Protein AF-A0AAJ2LRD1-F1 (afdb_monomer_lite)

Foldseek 3Di:
DDPDCVVVVVVVVVVLVVCLVPQQVVLVVQLVQLVVQLVVDPALLSNLVSVVSNLVSVLSNLVSVVDPVSPVVSVVSVVVSVVVSVVSVVVSVVVVVVVVVVVPPDD

Organism: NCBI:txid1538159

Structure (mmCIF, N/CA/C/O backbone):
data_AF-A0AAJ2LRD1-F1
#
_entry.id   AF-A0AAJ2LRD1-F1
#
loop_
_atom_site.group_PDB
_atom_site.id
_atom_site.type_symbol
_atom_site.label_atom_id
_atom_site.label_alt_id
_atom_site.label_comp_id
_atom_site.label_asym_id
_atom_site.label_entity_id
_atom_site.label_seq_id
_atom_site.pdbx_PDB_ins_code
_atom_site.Cartn_x
_atom_site.Cartn_y
_atom_site.Cartn_z
_atom_site.occupancy
_atom_site.B_iso_or_equiv
_atom_site.auth_seq_id
_atom_site.auth_comp_id
_atom_site.auth_asym_id
_atom_site.auth_atom_id
_atom_site.pdbx_PDB_model_num
ATOM 1 N N . LEU A 1 1 ? -3.526 7.903 -41.995 1.00 47.06 1 LEU A N 1
ATOM 2 C CA . LEU A 1 1 ? -2.710 8.314 -40.829 1.00 47.06 1 LEU A CA 1
ATOM 3 C C . LEU A 1 1 ? -2.070 7.069 -40.216 1.00 47.06 1 LEU A C 1
ATOM 5 O O . LEU A 1 1 ? -2.785 6.276 -39.623 1.00 47.06 1 LEU A O 1
ATOM 9 N N . ARG A 1 2 ? -0.765 6.837 -40.419 1.00 63.47 2 ARG A N 1
ATOM 10 C CA . ARG A 1 2 ? -0.013 5.799 -39.692 1.00 63.47 2 ARG A CA 1
ATOM 11 C C . ARG A 1 2 ? 0.669 6.492 -38.518 1.00 63.47 2 ARG A C 1
ATOM 13 O O . ARG A 1 2 ? 1.585 7.281 -38.725 1.00 63.47 2 ARG A O 1
ATOM 20 N N . VAL A 1 3 ? 0.153 6.276 -37.312 1.00 62.16 3 VAL A N 1
ATOM 21 C CA . VAL A 1 3 ? 0.765 6.790 -36.083 1.00 62.16 3 VAL A CA 1
ATOM 22 C C . VAL A 1 3 ? 2.048 5.989 -35.857 1.00 62.16 3 VAL A C 1
ATOM 24 O O . VAL A 1 3 ? 1.996 4.797 -35.567 1.00 62.16 3 VAL A O 1
ATOM 27 N N . ASN A 1 4 ? 3.203 6.618 -36.069 1.00 56.06 4 ASN A N 1
ATOM 28 C CA . ASN A 1 4 ? 4.505 5.994 -35.854 1.00 56.06 4 ASN A CA 1
ATOM 29 C C . ASN A 1 4 ? 4.856 6.054 -34.358 1.00 56.06 4 ASN A C 1
ATOM 31 O O . ASN A 1 4 ? 5.196 7.113 -33.838 1.00 56.06 4 ASN A O 1
ATOM 35 N N . GLY A 1 5 ? 4.790 4.911 -33.668 1.00 62.56 5 GLY A N 1
ATOM 36 C CA . GLY A 1 5 ? 5.139 4.766 -32.244 1.00 62.56 5 GLY A CA 1
ATOM 37 C C . GLY A 1 5 ? 6.641 4.839 -31.930 1.00 62.56 5 GLY A C 1
ATOM 38 O O . GLY A 1 5 ? 7.042 4.649 -30.786 1.00 62.56 5 GLY A O 1
ATOM 39 N N . THR A 1 6 ? 7.490 5.125 -32.919 1.00 63.59 6 THR A N 1
ATOM 40 C CA . THR A 1 6 ? 8.954 5.163 -32.774 1.00 63.59 6 THR A CA 1
ATOM 41 C C . THR A 1 6 ? 9.442 6.318 -31.898 1.00 63.59 6 THR A C 1
ATOM 43 O O . THR A 1 6 ? 10.455 6.172 -31.215 1.00 63.59 6 THR A O 1
ATOM 46 N N . ILE A 1 7 ? 8.693 7.426 -31.837 1.00 62.47 7 ILE A N 1
ATOM 47 C CA . ILE A 1 7 ? 8.984 8.538 -30.918 1.00 62.47 7 ILE A CA 1
ATOM 48 C C . ILE A 1 7 ? 8.788 8.134 -29.451 1.00 62.47 7 ILE A C 1
ATOM 50 O O . ILE A 1 7 ? 9.568 8.540 -28.592 1.00 62.47 7 ILE A O 1
ATOM 54 N N . PHE A 1 8 ? 7.807 7.269 -29.173 1.00 63.53 8 PHE A N 1
ATOM 55 C CA . PHE A 1 8 ? 7.608 6.704 -27.845 1.00 63.53 8 PHE A CA 1
ATOM 56 C C . PHE A 1 8 ? 8.592 5.582 -27.575 1.00 63.53 8 PHE A C 1
ATOM 58 O O . PHE A 1 8 ? 8.973 5.445 -26.434 1.00 63.53 8 PHE A O 1
ATOM 65 N N . ALA A 1 9 ? 9.059 4.834 -28.578 1.00 60.59 9 ALA A N 1
ATOM 66 C CA . ALA A 1 9 ? 10.032 3.760 -28.374 1.00 60.59 9 ALA A CA 1
ATOM 67 C C . ALA A 1 9 ? 11.407 4.281 -27.901 1.00 60.59 9 ALA A C 1
ATOM 69 O O . ALA A 1 9 ? 11.966 3.769 -26.929 1.00 60.59 9 ALA A O 1
ATOM 70 N N . ALA A 1 10 ? 11.936 5.335 -28.537 1.00 61.00 10 ALA A N 1
ATOM 71 C CA . ALA A 1 10 ? 13.222 5.931 -28.156 1.00 61.00 10 ALA A CA 1
ATOM 72 C C . ALA A 1 10 ? 13.147 6.668 -26.803 1.00 61.00 10 ALA A C 1
ATOM 74 O O . ALA A 1 10 ? 14.040 6.531 -25.961 1.00 61.00 10 ALA A O 1
ATOM 75 N N . ALA A 1 11 ? 12.046 7.390 -26.565 1.00 61.62 11 ALA A N 1
ATOM 76 C CA . ALA A 1 11 ? 11.777 8.033 -25.281 1.00 61.62 11 ALA A CA 1
ATOM 77 C C . ALA A 1 11 ? 11.444 7.009 -24.178 1.00 61.62 11 ALA A C 1
ATOM 79 O O . ALA A 1 11 ? 11.842 7.186 -23.031 1.00 61.62 11 ALA A O 1
ATOM 80 N N . SER A 1 12 ? 10.771 5.900 -24.507 1.00 61.25 12 SER A N 1
ATOM 81 C CA . SER A 1 12 ? 10.422 4.850 -23.545 1.00 61.25 12 SER A CA 1
ATOM 82 C C . SER A 1 12 ? 11.640 4.074 -23.101 1.00 61.25 12 SER A C 1
ATOM 84 O O . SER A 1 12 ? 11.678 3.670 -21.948 1.00 61.25 12 SER A O 1
ATOM 86 N N . LEU A 1 13 ? 12.634 3.865 -23.972 1.00 62.38 13 LEU A N 1
ATOM 87 C CA . LEU A 1 13 ? 13.838 3.112 -23.623 1.00 62.38 13 LEU A CA 1
ATOM 88 C C . LEU A 1 13 ? 14.715 3.885 -22.628 1.00 62.38 13 LEU A C 1
ATOM 90 O O . LEU A 1 13 ? 15.187 3.324 -21.643 1.00 62.38 13 LEU A O 1
ATOM 94 N N . SER A 1 14 ? 14.871 5.193 -22.843 1.00 64.25 14 SER A N 1
ATOM 95 C CA . SER A 1 14 ? 15.581 6.073 -21.909 1.00 64.25 14 SER A CA 1
ATOM 96 C C . SER A 1 14 ? 14.795 6.271 -20.604 1.00 64.25 14 SER A C 1
ATOM 98 O O . SER A 1 14 ? 15.370 6.153 -19.524 1.00 64.25 14 SER A O 1
ATOM 100 N N . ALA A 1 15 ? 13.471 6.451 -20.676 1.00 67.06 15 ALA A N 1
ATOM 101 C CA . ALA A 1 15 ? 12.619 6.562 -19.490 1.00 67.06 15 ALA A CA 1
ATOM 102 C C . ALA A 1 15 ? 12.565 5.272 -18.653 1.00 67.06 15 ALA A C 1
ATOM 104 O O . ALA A 1 15 ? 12.618 5.343 -17.428 1.00 67.06 15 ALA A O 1
ATOM 105 N N . SER A 1 16 ? 12.484 4.095 -19.280 1.00 66.94 16 SER A N 1
ATOM 106 C CA . SER A 1 16 ? 12.430 2.808 -18.568 1.00 66.94 16 SER A CA 1
ATOM 107 C C . SER A 1 16 ? 13.756 2.458 -17.894 1.00 66.94 16 SER A C 1
ATOM 109 O O . SER A 1 16 ? 13.734 1.946 -16.777 1.00 66.94 16 SER A O 1
ATOM 111 N N . ALA A 1 17 ? 14.899 2.814 -18.490 1.00 70.31 17 ALA A N 1
ATOM 112 C CA . ALA A 1 17 ? 16.207 2.656 -17.853 1.00 70.31 17 ALA A CA 1
ATOM 113 C C . ALA A 1 17 ? 16.345 3.516 -16.581 1.00 70.31 17 ALA A C 1
ATOM 115 O O . ALA A 1 17 ? 16.776 3.018 -15.540 1.00 70.31 17 ALA A O 1
ATOM 116 N N . THR A 1 18 ? 15.935 4.789 -16.634 1.00 75.94 18 THR A N 1
ATOM 117 C CA . THR A 1 18 ? 15.966 5.678 -15.462 1.00 75.94 18 THR A CA 1
ATOM 118 C C . THR A 1 18 ? 14.937 5.269 -14.410 1.00 75.94 18 THR A C 1
ATOM 120 O O . THR A 1 18 ? 15.266 5.216 -13.225 1.00 75.94 18 THR A O 1
ATOM 123 N N . LEU A 1 19 ? 13.711 4.929 -14.824 1.00 75.31 19 LEU A N 1
ATOM 124 C CA . LEU A 1 19 ? 12.669 4.452 -13.915 1.00 75.31 19 LEU A CA 1
ATOM 125 C C . LEU A 1 19 ? 13.104 3.177 -13.203 1.00 75.31 19 LEU A C 1
ATOM 127 O O . LEU A 1 19 ? 12.990 3.127 -11.991 1.00 75.31 19 LEU A O 1
ATOM 131 N N . ASN A 1 20 ? 13.662 2.186 -13.897 1.00 75.56 20 ASN A N 1
ATOM 132 C CA . ASN A 1 20 ? 14.089 0.938 -13.264 1.00 75.56 20 ASN A CA 1
ATOM 133 C C . ASN A 1 20 ? 15.099 1.164 -12.122 1.00 75.56 20 ASN A C 1
ATOM 135 O O . ASN A 1 20 ? 15.006 0.532 -11.072 1.00 75.56 20 ASN A O 1
ATOM 139 N N . HIS A 1 21 ? 16.026 2.112 -12.294 1.00 82.88 21 HIS A N 1
ATOM 140 C CA . HIS A 1 21 ? 17.032 2.418 -11.277 1.00 82.88 21 HIS A CA 1
ATOM 141 C C . HIS A 1 21 ? 16.442 3.077 -10.020 1.00 82.88 21 HIS A C 1
ATOM 143 O O . HIS A 1 21 ? 16.873 2.777 -8.909 1.00 82.88 21 HIS A O 1
ATOM 149 N N . TRP A 1 22 ? 15.440 3.948 -10.179 1.00 85.31 22 TRP A N 1
ATOM 150 C CA . TRP A 1 22 ? 14.840 4.698 -9.068 1.00 85.31 22 TRP A CA 1
ATOM 151 C C . TRP A 1 22 ? 13.581 4.046 -8.482 1.00 85.31 22 TRP A C 1
ATOM 153 O O . TRP A 1 22 ? 13.269 4.249 -7.311 1.00 85.31 22 TRP A O 1
ATOM 163 N N . LEU A 1 23 ? 12.863 3.234 -9.255 1.00 87.50 23 LEU A N 1
ATOM 164 C CA . LEU A 1 23 ? 11.573 2.669 -8.864 1.00 87.50 23 LEU A CA 1
ATOM 165 C C . LEU A 1 23 ? 11.722 1.623 -7.753 1.00 87.50 23 LEU A C 1
ATOM 167 O O . LEU A 1 23 ? 10.975 1.674 -6.781 1.00 87.50 23 LEU A O 1
ATOM 171 N N . LEU A 1 24 ? 12.716 0.731 -7.847 1.00 88.12 24 LEU A N 1
ATOM 172 C CA . LEU A 1 24 ? 13.017 -0.257 -6.801 1.00 88.12 24 LEU A CA 1
ATOM 173 C C . LEU A 1 24 ? 13.340 0.379 -5.436 1.00 88.12 24 LEU A C 1
ATOM 175 O O . LEU A 1 24 ? 12.682 0.018 -4.457 1.00 88.12 24 LEU A O 1
ATOM 179 N N . PRO A 1 25 ? 14.303 1.318 -5.319 1.00 91.06 25 PRO A N 1
ATOM 180 C CA . PRO A 1 25 ? 14.613 1.924 -4.028 1.00 91.06 25 PRO A CA 1
ATOM 181 C C . PRO A 1 25 ? 13.435 2.730 -3.470 1.00 91.06 25 PRO A C 1
ATOM 183 O O . PRO A 1 25 ? 13.168 2.643 -2.275 1.00 91.06 25 PRO A O 1
ATOM 186 N N . ILE A 1 26 ? 12.675 3.445 -4.308 1.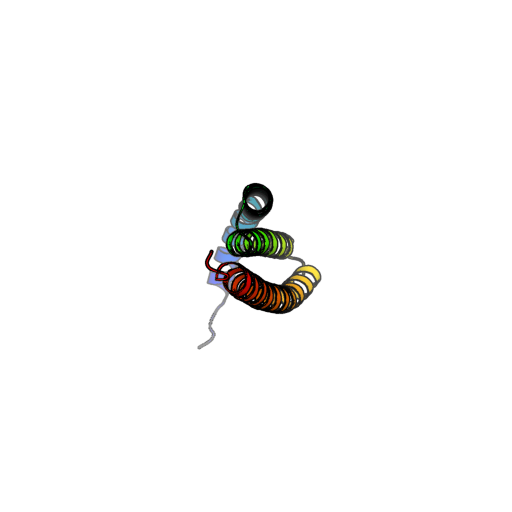00 92.00 26 ILE A N 1
ATOM 187 C CA . ILE A 1 26 ? 11.477 4.172 -3.857 1.00 92.00 26 ILE A CA 1
ATOM 188 C C . ILE A 1 26 ? 10.414 3.202 -3.324 1.00 92.00 26 ILE A C 1
ATOM 190 O O . ILE A 1 26 ? 9.839 3.454 -2.266 1.00 92.00 26 ILE A O 1
ATOM 194 N N . ALA A 1 27 ? 10.184 2.077 -4.006 1.00 91.12 27 ALA A N 1
ATOM 195 C CA . ALA A 1 27 ? 9.209 1.071 -3.593 1.00 91.12 27 ALA A CA 1
ATOM 196 C C . ALA A 1 27 ? 9.598 0.379 -2.271 1.00 91.12 27 ALA A C 1
ATOM 198 O O . ALA A 1 27 ? 8.749 0.123 -1.408 1.00 91.12 27 ALA A O 1
ATOM 199 N N . LEU A 1 28 ? 10.894 0.124 -2.070 1.00 92.06 28 LEU A N 1
ATOM 200 C CA . LEU A 1 28 ? 11.424 -0.383 -0.804 1.00 92.06 28 LEU A CA 1
ATOM 201 C C . LEU A 1 28 ? 11.242 0.636 0.324 1.00 92.06 28 LEU A C 1
ATOM 203 O O . LEU A 1 28 ? 10.723 0.282 1.382 1.00 92.06 28 LEU A O 1
ATOM 207 N N . ILE A 1 29 ? 11.594 1.904 0.086 1.00 94.00 29 ILE A N 1
ATOM 208 C CA . ILE A 1 29 ? 11.424 2.985 1.064 1.00 94.00 29 ILE A CA 1
ATOM 209 C C . ILE A 1 29 ? 9.946 3.136 1.440 1.00 94.00 29 ILE A C 1
ATOM 211 O O . ILE A 1 29 ? 9.629 3.177 2.627 1.00 94.00 29 ILE A O 1
ATOM 215 N N . SER A 1 30 ? 9.024 3.153 0.470 1.00 92.38 30 SER A N 1
ATOM 216 C CA . SER A 1 30 ? 7.589 3.273 0.760 1.00 92.38 30 SER A CA 1
ATOM 217 C C . SER A 1 30 ? 7.060 2.100 1.586 1.00 92.38 30 SER A C 1
ATOM 219 O O . SER A 1 30 ? 6.274 2.306 2.511 1.00 92.38 30 SER A O 1
ATOM 221 N N . THR A 1 31 ? 7.527 0.880 1.297 1.00 93.19 31 THR A N 1
ATOM 222 C CA . THR A 1 31 ? 7.152 -0.322 2.058 1.00 93.19 31 THR A CA 1
ATOM 223 C C . THR A 1 31 ? 7.647 -0.227 3.500 1.00 93.19 31 THR A C 1
ATOM 225 O O . THR A 1 31 ? 6.886 -0.471 4.438 1.00 93.19 31 THR A O 1
ATOM 228 N N . LEU A 1 32 ? 8.897 0.206 3.692 1.00 94.06 32 LEU A N 1
ATOM 229 C CA . LEU A 1 32 ? 9.498 0.386 5.013 1.00 94.06 32 LEU A CA 1
ATOM 230 C C . LEU A 1 32 ? 8.766 1.457 5.830 1.00 94.06 32 LEU A C 1
ATOM 232 O O . LEU A 1 32 ? 8.439 1.231 6.992 1.00 94.06 32 LEU A O 1
ATOM 236 N N . PHE A 1 33 ? 8.454 2.599 5.213 1.00 92.50 33 PHE A N 1
ATOM 237 C CA . PHE A 1 33 ? 7.678 3.664 5.848 1.00 92.50 33 PHE A CA 1
ATOM 238 C C . PHE A 1 33 ? 6.270 3.199 6.231 1.00 92.50 33 PHE A C 1
ATOM 240 O O . PHE A 1 33 ? 5.800 3.520 7.323 1.00 92.50 33 PHE A O 1
ATOM 247 N N . GLY A 1 34 ? 5.612 2.409 5.377 1.00 89.88 34 GLY A N 1
ATOM 248 C CA . GLY A 1 34 ? 4.336 1.774 5.698 1.00 89.88 34 GLY A CA 1
ATOM 249 C C . GLY A 1 34 ? 4.443 0.833 6.901 1.00 89.88 34 GLY A C 1
ATOM 250 O O . GLY A 1 34 ? 3.634 0.916 7.821 1.00 89.88 34 GLY A O 1
ATOM 251 N N . ALA A 1 35 ? 5.473 -0.013 6.955 1.00 90.06 35 ALA A N 1
ATOM 252 C CA . ALA A 1 35 ? 5.687 -0.934 8.071 1.00 90.06 35 ALA A CA 1
ATOM 253 C C . ALA A 1 35 ? 5.989 -0.205 9.395 1.00 90.06 35 ALA A C 1
ATOM 255 O O . ALA A 1 35 ? 5.369 -0.492 10.418 1.00 90.06 35 ALA A O 1
ATOM 256 N N . ILE A 1 36 ? 6.892 0.780 9.378 1.00 92.00 36 ILE A N 1
ATOM 257 C CA . ILE A 1 36 ? 7.248 1.571 10.566 1.00 92.00 36 ILE A CA 1
ATOM 258 C C . ILE A 1 36 ? 6.044 2.391 11.045 1.00 92.00 36 ILE A C 1
ATOM 260 O O . ILE A 1 36 ? 5.749 2.425 12.239 1.00 92.00 36 ILE A O 1
ATOM 264 N N . GLY A 1 37 ? 5.307 3.014 10.121 1.00 86.50 37 GLY A N 1
ATOM 265 C CA . GLY A 1 37 ? 4.096 3.765 10.445 1.00 86.50 37 GLY A CA 1
ATOM 266 C C . GLY A 1 37 ? 3.009 2.888 11.068 1.00 86.50 37 GLY A C 1
ATOM 267 O O . GLY A 1 37 ? 2.332 3.319 12.002 1.00 86.50 37 GLY A O 1
ATOM 268 N N . ALA A 1 38 ? 2.883 1.637 10.615 1.00 86.31 38 ALA A N 1
ATOM 269 C CA . ALA A 1 38 ? 1.959 0.675 11.203 1.00 86.31 38 ALA A CA 1
ATOM 270 C C . ALA A 1 38 ? 2.339 0.356 12.658 1.00 86.31 38 ALA A C 1
ATOM 272 O O . ALA A 1 38 ? 1.478 0.414 13.533 1.00 86.31 38 ALA A O 1
ATOM 273 N N . LEU A 1 39 ? 3.625 0.115 12.935 1.00 84.44 39 LEU A N 1
ATOM 274 C CA . LEU A 1 39 ? 4.127 -0.155 14.290 1.00 84.44 39 LEU A CA 1
ATOM 275 C C . LEU A 1 39 ? 3.961 1.041 15.241 1.00 84.44 39 LEU A C 1
ATOM 277 O O . LEU A 1 39 ? 3.700 0.854 16.425 1.00 84.44 39 LEU A O 1
ATOM 281 N N . ALA A 1 40 ? 4.080 2.268 14.732 1.00 87.88 40 ALA A N 1
ATOM 282 C CA . ALA A 1 40 ? 3.911 3.490 15.519 1.00 87.88 40 ALA A CA 1
ATOM 283 C C . ALA A 1 40 ? 2.436 3.883 15.755 1.00 87.88 40 ALA A C 1
ATOM 285 O O . ALA A 1 40 ? 2.149 4.828 16.495 1.00 87.88 40 ALA A O 1
ATOM 286 N N . SER A 1 41 ? 1.481 3.210 15.108 1.00 83.12 41 SER A N 1
ATOM 287 C CA . SER A 1 41 ? 0.073 3.601 15.149 1.00 83.12 41 SER A CA 1
ATOM 288 C C . SER A 1 41 ? -0.652 3.078 16.390 1.00 83.12 41 SER A C 1
ATOM 290 O O . SER A 1 41 ? -0.785 1.879 16.600 1.00 83.12 41 SER A O 1
ATOM 292 N N . THR A 1 42 ? -1.259 3.989 17.151 1.00 78.75 42 THR A N 1
ATOM 293 C CA . THR A 1 42 ? -2.118 3.676 18.310 1.00 78.75 42 THR A CA 1
ATOM 294 C C . THR A 1 42 ? -3.601 3.529 17.961 1.00 78.75 42 THR A C 1
ATOM 296 O O . THR A 1 42 ? -4.390 3.045 18.767 1.00 78.75 42 THR A O 1
ATOM 299 N N . ASN A 1 43 ? -4.002 3.950 16.757 1.00 81.75 43 ASN A N 1
ATOM 300 C CA . ASN A 1 43 ? -5.392 3.941 16.306 1.00 81.75 43 ASN A CA 1
ATOM 301 C C . ASN A 1 43 ? -5.591 2.922 15.184 1.00 81.75 43 ASN A C 1
ATOM 303 O O . ASN A 1 43 ? -4.854 2.925 14.199 1.00 81.75 43 ASN A O 1
ATOM 307 N N . LEU A 1 44 ? -6.650 2.115 15.280 1.00 79.38 44 LEU A N 1
ATOM 308 C CA . LEU A 1 44 ? -6.933 1.046 14.316 1.00 79.38 44 LEU A CA 1
ATOM 309 C C . LEU A 1 44 ? -7.096 1.574 12.878 1.00 79.38 44 LEU A C 1
ATOM 311 O O . LEU A 1 44 ? -6.576 0.985 11.938 1.00 79.38 44 LEU A O 1
ATOM 315 N N . ARG A 1 45 ? -7.725 2.744 12.697 1.00 81.31 45 ARG A N 1
ATOM 316 C CA . ARG A 1 45 ? -7.876 3.370 11.369 1.00 81.31 45 ARG A CA 1
ATOM 317 C C . ARG A 1 45 ? -6.539 3.803 10.758 1.00 81.31 45 ARG A C 1
ATOM 319 O O . ARG A 1 45 ? -6.327 3.628 9.563 1.00 81.31 45 ARG A O 1
ATOM 326 N N . ARG A 1 46 ? -5.630 4.353 11.573 1.00 84.56 46 ARG A N 1
ATOM 327 C CA . ARG A 1 46 ? -4.281 4.735 11.121 1.00 84.56 46 ARG A CA 1
ATOM 328 C C . ARG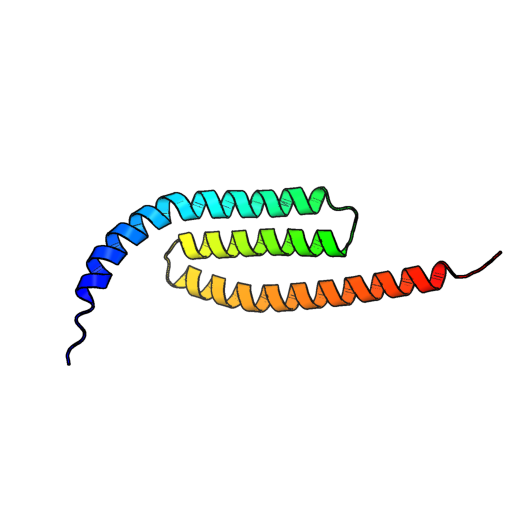 A 1 46 ? -3.441 3.501 10.797 1.00 84.56 46 ARG A C 1
ATOM 330 O O . ARG A 1 46 ? -2.744 3.513 9.791 1.00 84.56 46 ARG A O 1
ATOM 337 N N . LEU A 1 47 ? -3.571 2.432 11.586 1.00 87.31 47 LEU A N 1
ATOM 338 C CA . LEU A 1 47 ? -2.880 1.162 11.354 1.00 87.31 47 LEU A CA 1
ATOM 339 C C . LEU A 1 47 ? -3.206 0.606 9.961 1.00 87.31 47 LEU A C 1
ATOM 341 O O . LEU A 1 47 ? -2.295 0.310 9.194 1.00 87.31 47 LEU A O 1
ATOM 345 N N . VAL A 1 48 ? -4.496 0.548 9.608 1.00 86.31 48 VAL A N 1
ATOM 346 C CA . VAL A 1 48 ? -4.949 0.074 8.288 1.00 86.31 48 VAL A CA 1
ATOM 347 C C . VAL A 1 48 ? -4.409 0.960 7.160 1.00 86.31 48 VAL A C 1
ATOM 349 O O . VAL A 1 48 ? -3.952 0.439 6.146 1.00 86.31 48 VAL A O 1
ATOM 352 N N . GLY A 1 49 ? -4.378 2.285 7.351 1.00 86.94 49 GLY A N 1
ATOM 353 C CA . GLY A 1 49 ? -3.784 3.231 6.397 1.00 86.94 49 GLY A CA 1
ATOM 354 C C . GLY A 1 49 ? -2.285 3.009 6.144 1.00 86.94 49 GLY A C 1
ATOM 355 O O . GLY A 1 49 ? -1.821 3.114 5.010 1.00 86.94 49 GLY A O 1
ATOM 356 N N . TYR A 1 50 ? -1.522 2.647 7.174 1.00 90.44 50 TYR A N 1
ATOM 357 C CA . TYR A 1 50 ? -0.103 2.320 7.019 1.00 90.44 50 TYR A CA 1
ATOM 358 C C . TYR A 1 50 ? 0.129 0.930 6.401 1.00 90.44 50 TYR A C 1
ATOM 360 O O . TYR A 1 50 ? 1.046 0.751 5.598 1.00 90.44 50 TYR A O 1
ATOM 368 N N . MET A 1 51 ? -0.743 -0.038 6.693 1.00 88.81 51 MET A N 1
ATOM 369 C CA . MET A 1 51 ? -0.737 -1.363 6.055 1.00 88.81 51 MET A CA 1
ATOM 370 C C . MET A 1 51 ? -1.033 -1.278 4.548 1.00 88.81 51 MET A C 1
ATOM 372 O O . MET A 1 51 ? -0.385 -1.942 3.737 1.00 88.81 51 MET A O 1
ATOM 376 N N . LEU A 1 52 ? -1.967 -0.401 4.178 1.00 90.44 52 LEU A N 1
ATOM 377 C CA . LEU A 1 52 ? -2.255 0.012 2.804 1.00 90.44 52 LEU A CA 1
ATOM 378 C C . LEU A 1 52 ? -1.006 0.544 2.096 1.00 90.44 52 LEU A C 1
ATOM 380 O O . LEU A 1 52 ? -0.660 0.071 1.015 1.00 90.44 52 LEU A O 1
ATOM 384 N N . LEU A 1 53 ? -0.310 1.498 2.724 1.00 91.88 53 LEU A N 1
ATOM 385 C CA . LEU A 1 53 ? 0.910 2.091 2.174 1.00 91.88 53 LEU A CA 1
ATOM 386 C C . LEU A 1 53 ? 1.998 1.033 1.928 1.00 91.88 53 LEU A C 1
ATOM 388 O O . LEU A 1 53 ? 2.636 1.036 0.875 1.00 91.88 53 LEU A O 1
ATOM 392 N N . SER A 1 54 ? 2.156 0.087 2.857 1.00 92.81 54 SER A N 1
ATOM 393 C CA . SER A 1 54 ? 3.082 -1.043 2.710 1.00 92.81 54 SER A CA 1
ATOM 394 C C . SER A 1 54 ? 2.711 -1.968 1.536 1.00 92.81 54 SER A C 1
ATOM 396 O O . SER A 1 54 ? 3.571 -2.379 0.752 1.00 92.81 54 SER A O 1
ATOM 398 N N . SER A 1 55 ? 1.415 -2.232 1.330 1.00 91.94 55 SER A N 1
ATOM 399 C CA . SER A 1 55 ? 0.937 -3.016 0.180 1.00 91.94 55 SER A CA 1
ATOM 400 C C . SER A 1 55 ? 1.191 -2.326 -1.159 1.00 91.94 55 SER A C 1
ATOM 4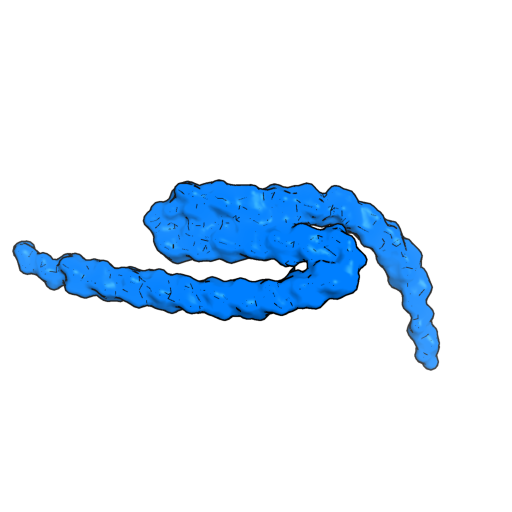02 O O . SER 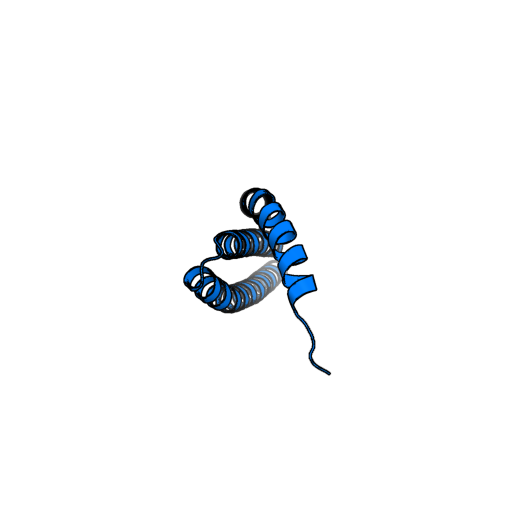A 1 55 ? 1.606 -2.986 -2.109 1.00 91.94 55 SER A O 1
ATOM 404 N N . ILE A 1 56 ? 0.992 -1.007 -1.244 1.00 92.75 56 ILE A N 1
ATOM 405 C CA . ILE A 1 56 ? 1.278 -0.240 -2.467 1.00 92.75 56 ILE A CA 1
ATOM 406 C C . ILE A 1 56 ? 2.770 -0.327 -2.810 1.00 92.75 56 ILE A C 1
ATOM 408 O O . ILE A 1 56 ? 3.122 -0.533 -3.971 1.00 92.75 56 ILE A O 1
ATOM 412 N N . GLY A 1 57 ? 3.646 -0.253 -1.804 1.00 90.44 57 GLY A N 1
ATOM 413 C CA . GLY A 1 57 ? 5.080 -0.473 -1.989 1.00 90.44 57 GLY A CA 1
ATOM 414 C C . GLY A 1 57 ? 5.406 -1.874 -2.519 1.00 90.44 57 GLY A C 1
ATOM 415 O O . GLY A 1 57 ? 6.195 -2.013 -3.449 1.00 90.44 57 GLY A O 1
ATOM 416 N N . THR A 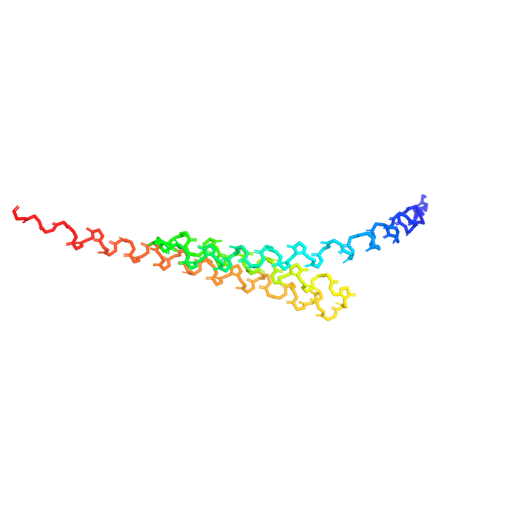1 58 ? 4.719 -2.906 -2.027 1.00 90.56 58 THR A N 1
ATOM 417 C CA . THR A 1 58 ? 4.877 -4.287 -2.519 1.00 90.56 58 THR A CA 1
ATOM 418 C C . THR A 1 58 ? 4.449 -4.435 -3.987 1.00 90.56 58 THR A C 1
ATOM 420 O O . THR A 1 58 ? 5.147 -5.070 -4.778 1.00 90.56 58 THR A O 1
ATOM 423 N N . ILE A 1 59 ? 3.339 -3.799 -4.382 1.00 91.06 59 ILE A N 1
ATOM 424 C CA . ILE A 1 59 ? 2.882 -3.754 -5.783 1.00 91.06 59 ILE A CA 1
ATOM 425 C C . ILE A 1 59 ? 3.925 -3.056 -6.663 1.00 91.06 59 ILE A C 1
ATOM 427 O O . ILE A 1 59 ? 4.261 -3.559 -7.736 1.00 91.06 59 ILE A O 1
ATOM 431 N N . LEU A 1 60 ? 4.464 -1.923 -6.203 1.00 90.06 60 LEU A N 1
ATOM 432 C CA . LEU A 1 60 ? 5.499 -1.171 -6.914 1.00 90.06 60 LEU A CA 1
ATOM 433 C C . LEU A 1 60 ? 6.783 -1.987 -7.104 1.00 90.06 60 LEU A C 1
ATOM 435 O O . LEU A 1 60 ? 7.367 -1.928 -8.184 1.00 90.06 60 LEU A O 1
ATOM 439 N N . ILE A 1 61 ? 7.184 -2.789 -6.110 1.00 89.00 61 ILE A N 1
ATOM 440 C CA . ILE A 1 61 ? 8.299 -3.735 -6.254 1.00 89.00 61 ILE A CA 1
ATOM 441 C C . ILE A 1 61 ? 7.993 -4.710 -7.396 1.00 89.00 61 ILE A C 1
ATOM 443 O O . ILE A 1 61 ? 8.807 -4.841 -8.302 1.00 89.00 61 ILE A O 1
ATOM 447 N N . GLY A 1 62 ? 6.807 -5.329 -7.419 1.00 85.31 62 GLY A N 1
ATOM 448 C CA . GLY A 1 62 ? 6.402 -6.249 -8.491 1.00 85.31 62 GLY A CA 1
ATOM 449 C C . GLY A 1 62 ? 6.420 -5.620 -9.890 1.00 85.31 62 GLY A C 1
ATOM 450 O O . GLY A 1 62 ? 6.891 -6.243 -10.841 1.00 85.31 62 GLY A O 1
ATOM 451 N N . ILE A 1 63 ? 5.977 -4.367 -10.015 1.00 85.69 63 ILE A N 1
ATOM 452 C CA . ILE A 1 63 ? 6.019 -3.607 -11.276 1.00 85.69 63 ILE A CA 1
ATOM 453 C C . ILE A 1 63 ? 7.467 -3.331 -11.705 1.00 85.69 63 ILE A C 1
ATOM 455 O O . ILE A 1 63 ? 7.795 -3.443 -12.888 1.00 85.69 63 ILE A O 1
ATOM 459 N N . ALA A 1 64 ? 8.348 -3.028 -10.752 1.00 84.81 64 ALA A N 1
ATOM 460 C CA . ALA A 1 64 ? 9.751 -2.737 -11.020 1.00 84.81 64 ALA A CA 1
ATOM 461 C C . ALA A 1 64 ? 10.558 -3.950 -11.516 1.00 84.81 64 ALA A C 1
ATOM 463 O O . ALA A 1 64 ? 11.644 -3.772 -12.053 1.00 84.81 64 ALA A O 1
ATOM 464 N N . LEU A 1 65 ? 10.035 -5.177 -11.397 1.00 81.44 65 LEU A N 1
ATOM 465 C CA . LEU A 1 65 ? 10.669 -6.370 -11.970 1.00 81.44 65 LEU A CA 1
ATOM 466 C C . LEU A 1 65 ? 10.470 -6.499 -13.495 1.00 81.44 65 LEU A C 1
ATOM 468 O O . LEU A 1 65 ? 11.098 -7.366 -14.100 1.00 81.44 65 LEU A O 1
ATOM 472 N N . PHE A 1 66 ? 9.602 -5.690 -14.124 1.00 77.25 66 PHE A N 1
ATOM 473 C CA . PHE A 1 66 ? 9.330 -5.677 -15.577 1.00 77.25 66 PHE A CA 1
ATOM 474 C C . PHE A 1 66 ? 9.096 -7.064 -16.224 1.00 77.25 66 PHE A C 1
ATOM 476 O O . PHE A 1 66 ? 9.321 -7.257 -17.417 1.00 77.25 66 PHE A O 1
ATOM 483 N N . ASN A 1 67 ? 8.601 -8.039 -15.458 1.00 82.75 67 ASN A N 1
ATOM 484 C CA . ASN A 1 67 ? 8.309 -9.394 -15.927 1.00 82.75 67 ASN A CA 1
ATOM 485 C C . ASN A 1 67 ? 6.800 -9.559 -16.154 1.00 82.75 67 ASN A C 1
ATOM 487 O O . ASN A 1 67 ? 6.008 -9.216 -15.278 1.00 82.75 67 ASN A O 1
ATOM 491 N N . GLY A 1 68 ? 6.385 -10.124 -17.293 1.00 83.62 68 GLY A N 1
ATOM 492 C CA . GLY A 1 68 ? 4.969 -10.357 -17.607 1.00 83.62 68 GLY A CA 1
ATOM 493 C C . GLY A 1 68 ? 4.205 -11.128 -16.519 1.00 83.62 68 GLY A C 1
ATOM 494 O O . GLY A 1 68 ? 3.055 -10.801 -16.228 1.00 83.62 68 GLY A O 1
ATOM 495 N N . GLN A 1 69 ? 4.852 -12.083 -15.841 1.00 87.06 69 GLN A N 1
ATOM 496 C CA . GLN A 1 69 ? 4.240 -12.783 -14.705 1.00 87.06 69 GLN A CA 1
ATOM 497 C C . GLN A 1 69 ? 4.051 -11.871 -13.484 1.00 87.06 69 GLN A C 1
ATOM 499 O O . GLN A 1 69 ? 3.015 -11.939 -12.820 1.00 87.06 69 GLN A O 1
ATOM 504 N N . ALA A 1 70 ? 5.015 -10.987 -13.213 1.00 85.31 70 ALA A N 1
ATOM 505 C CA . ALA A 1 70 ? 4.947 -10.043 -12.101 1.00 85.31 70 ALA A CA 1
ATOM 506 C C . ALA A 1 70 ? 3.824 -9.013 -12.302 1.00 85.31 70 ALA A C 1
ATOM 508 O O . ALA A 1 70 ? 3.112 -8.699 -11.353 1.00 85.31 70 ALA A O 1
ATOM 509 N N . TRP A 1 71 ? 3.596 -8.565 -13.540 1.00 86.75 71 TRP A N 1
ATOM 510 C CA . TRP A 1 71 ? 2.469 -7.691 -13.884 1.00 86.75 71 TRP A CA 1
ATOM 511 C C . TRP A 1 71 ? 1.115 -8.354 -13.627 1.00 86.75 71 TRP A C 1
ATOM 513 O O . TRP A 1 71 ? 0.246 -7.750 -12.999 1.00 86.75 71 TRP A O 1
ATOM 523 N N . SER A 1 72 ? 0.943 -9.609 -14.053 1.00 90.44 72 SER A N 1
ATOM 524 C CA . SER A 1 72 ? -0.279 -10.367 -13.761 1.00 90.44 72 SER A CA 1
ATOM 525 C C . SER A 1 72 ? -0.494 -10.497 -12.250 1.00 90.44 72 SER A C 1
ATOM 527 O O . SER A 1 72 ? -1.570 -10.175 -11.747 1.00 90.44 72 SER A O 1
ATOM 529 N N . ALA A 1 73 ? 0.537 -10.913 -11.508 1.00 89.38 73 ALA A N 1
ATOM 530 C CA . ALA A 1 73 ? 0.463 -11.063 -10.057 1.00 89.38 73 ALA A CA 1
ATOM 531 C C . ALA A 1 73 ? 0.139 -9.738 -9.342 1.00 89.38 73 ALA A C 1
ATOM 533 O O . ALA A 1 73 ? -0.708 -9.718 -8.450 1.00 89.38 73 ALA A O 1
ATOM 534 N N . ALA A 1 74 ? 0.753 -8.629 -9.764 1.00 89.38 74 ALA A N 1
ATOM 535 C CA . ALA A 1 74 ? 0.517 -7.301 -9.204 1.00 89.38 74 ALA A CA 1
ATOM 536 C C . ALA A 1 74 ? -0.937 -6.843 -9.393 1.00 89.38 74 ALA A C 1
ATOM 538 O O . ALA A 1 74 ? -1.546 -6.333 -8.453 1.00 89.38 74 ALA A O 1
ATOM 539 N N . LEU A 1 75 ? -1.519 -7.071 -10.575 1.00 90.06 75 LEU A N 1
ATOM 540 C CA . LEU A 1 75 ? -2.915 -6.725 -10.856 1.00 90.06 75 LEU A CA 1
ATOM 541 C C . LEU A 1 75 ? -3.895 -7.558 -10.018 1.00 90.06 75 LEU A C 1
ATOM 543 O O . LEU A 1 75 ? -4.821 -7.000 -9.428 1.00 90.06 75 LEU A O 1
ATOM 547 N N . PHE A 1 76 ? -3.671 -8.871 -9.901 1.00 92.00 76 PHE A N 1
ATOM 548 C CA . PHE A 1 76 ? -4.479 -9.726 -9.022 1.00 92.00 76 PHE A CA 1
ATOM 549 C C . PHE A 1 76 ? -4.366 -9.304 -7.552 1.00 92.00 76 PHE A C 1
ATOM 551 O O . PHE A 1 76 ? -5.377 -9.204 -6.851 1.00 92.00 76 PHE A O 1
ATOM 558 N N . TYR A 1 77 ? -3.150 -9.005 -7.092 1.00 90.75 77 TYR A N 1
ATOM 559 C CA . TYR A 1 77 ? -2.909 -8.550 -5.727 1.00 90.75 77 TYR A CA 1
ATOM 560 C C . TYR A 1 77 ? -3.568 -7.193 -5.441 1.00 90.75 77 TYR A C 1
ATOM 562 O O . TYR A 1 77 ? -4.078 -6.979 -4.343 1.00 90.75 77 TYR A O 1
ATOM 570 N N . LEU A 1 78 ? -3.620 -6.279 -6.412 1.00 91.88 78 LEU A N 1
ATOM 571 C CA . LEU A 1 78 ? -4.263 -4.970 -6.262 1.00 91.88 78 LEU A CA 1
ATOM 572 C C . LEU A 1 78 ? -5.763 -5.105 -5.968 1.00 91.88 78 LEU A C 1
ATOM 574 O O . LEU A 1 78 ? -6.272 -4.496 -5.023 1.00 91.88 78 LEU A O 1
ATOM 578 N N . VAL A 1 79 ? -6.467 -5.944 -6.730 1.00 93.81 79 VAL A N 1
ATOM 579 C CA . VAL A 1 79 ? -7.898 -6.198 -6.499 1.00 93.81 79 VAL A CA 1
ATOM 580 C C . VAL A 1 79 ? -8.106 -6.846 -5.130 1.00 93.81 79 VAL A C 1
ATOM 582 O O . VAL A 1 79 ? -8.945 -6.397 -4.348 1.00 93.81 79 VAL A O 1
ATOM 585 N N . HIS A 1 80 ? -7.301 -7.861 -4.808 1.00 93.00 80 HIS A N 1
ATOM 586 C CA . HIS A 1 80 ? -7.393 -8.569 -3.535 1.00 93.00 80 HIS A CA 1
ATOM 587 C C . HIS A 1 80 ? -7.136 -7.648 -2.333 1.00 93.00 80 HIS A C 1
ATOM 589 O O . HIS A 1 80 ? -7.943 -7.593 -1.407 1.00 93.00 80 HIS A O 1
ATOM 595 N N . SER A 1 81 ? -6.049 -6.876 -2.360 1.00 90.56 81 SER A N 1
ATOM 596 C CA . SER A 1 81 ? -5.687 -5.959 -1.275 1.00 90.56 81 SER A CA 1
ATOM 597 C C . SER A 1 81 ? -6.738 -4.868 -1.064 1.00 90.56 81 SER A C 1
ATOM 599 O O . SER A 1 81 ? -7.036 -4.538 0.080 1.00 90.56 81 SER A O 1
ATOM 601 N N . THR A 1 82 ? -7.379 -4.372 -2.126 1.00 91.19 82 THR A N 1
ATOM 602 C CA . THR A 1 82 ? -8.474 -3.394 -2.007 1.00 91.19 82 THR A CA 1
ATOM 603 C C . THR A 1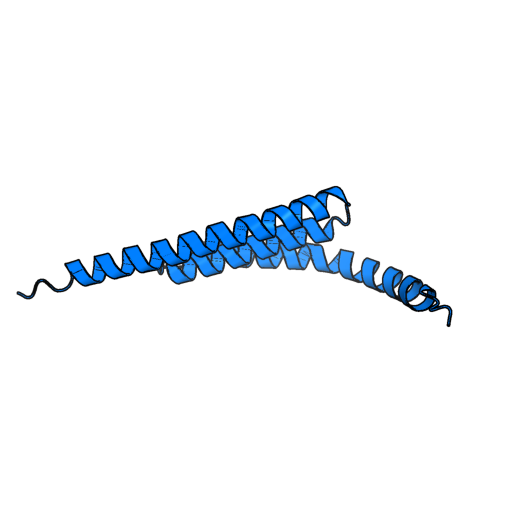 82 ? -9.663 -3.968 -1.231 1.00 91.19 82 THR A C 1
ATOM 605 O O . THR A 1 82 ? -10.185 -3.313 -0.326 1.00 91.19 82 THR A O 1
ATOM 608 N N . LEU A 1 83 ? -10.062 -5.210 -1.530 1.00 93.75 83 LEU A N 1
ATOM 609 C CA . LEU A 1 83 ? -11.146 -5.894 -0.815 1.00 93.75 83 LEU A CA 1
ATOM 610 C C . LEU A 1 83 ? -10.794 -6.132 0.657 1.00 93.75 83 LEU A C 1
ATOM 612 O O . LEU A 1 83 ? -11.608 -5.868 1.541 1.00 93.75 83 LEU A O 1
ATOM 616 N N . VAL A 1 84 ? -9.566 -6.583 0.921 1.00 92.06 84 VAL A N 1
ATOM 617 C CA . VAL A 1 84 ? -9.064 -6.813 2.282 1.00 92.06 84 VAL A CA 1
ATOM 618 C C . VAL A 1 84 ? -9.085 -5.517 3.093 1.00 92.06 84 VAL A C 1
ATOM 620 O O . VAL A 1 84 ? -9.586 -5.488 4.215 1.00 92.06 84 VAL A O 1
ATOM 623 N N . VAL A 1 85 ? -8.606 -4.415 2.519 1.00 88.69 85 VAL A N 1
ATOM 624 C CA . VAL A 1 85 ? -8.595 -3.105 3.180 1.00 88.69 85 VAL A CA 1
ATOM 625 C C . VAL A 1 85 ? -10.006 -2.606 3.461 1.00 88.69 85 VAL A C 1
ATOM 627 O O . VAL A 1 85 ? -10.258 -2.096 4.554 1.00 88.69 85 VAL A O 1
ATOM 630 N N . ALA A 1 86 ? -10.925 -2.748 2.505 1.00 90.56 86 ALA A N 1
ATOM 631 C CA . ALA A 1 86 ? -12.318 -2.368 2.702 1.00 90.56 86 ALA A CA 1
ATOM 632 C C . ALA A 1 86 ? -12.931 -3.137 3.884 1.00 90.56 86 ALA A C 1
ATOM 634 O O . ALA A 1 86 ? -13.541 -2.527 4.764 1.00 90.56 86 ALA A O 1
ATOM 635 N N . ALA A 1 87 ? -12.687 -4.449 3.967 1.00 91.44 87 ALA A N 1
ATOM 636 C CA . ALA A 1 87 ? -13.122 -5.273 5.091 1.00 91.44 87 ALA A CA 1
ATOM 637 C C . ALA A 1 87 ? -12.520 -4.800 6.427 1.00 91.44 87 ALA A C 1
ATOM 639 O O . ALA A 1 87 ? -13.246 -4.666 7.412 1.00 91.44 87 ALA A O 1
ATOM 640 N N . PHE A 1 88 ? -11.224 -4.470 6.466 1.00 88.31 88 PHE A N 1
ATOM 641 C CA . PHE A 1 88 ? -10.585 -3.927 7.669 1.00 88.31 88 PHE A CA 1
ATOM 642 C C . PHE A 1 88 ? -11.150 -2.568 8.091 1.00 88.31 88 PHE A C 1
ATOM 644 O O . PHE A 1 88 ? -11.302 -2.323 9.286 1.00 88.31 88 PHE A O 1
ATOM 651 N N . TYR A 1 89 ? -11.489 -1.687 7.146 1.00 86.69 89 TYR A N 1
ATOM 652 C CA . TYR A 1 89 ? -12.123 -0.403 7.456 1.00 86.69 89 TYR A CA 1
ATOM 653 C C . TYR A 1 89 ? -13.521 -0.584 8.054 1.00 86.69 89 TYR A C 1
ATOM 655 O O . TYR A 1 89 ? -13.851 0.080 9.039 1.00 86.69 89 TYR A O 1
ATOM 663 N N . LEU A 1 90 ? -14.315 -1.504 7.499 1.00 89.25 90 LEU A N 1
ATOM 664 C CA . LEU A 1 90 ? -15.631 -1.855 8.039 1.00 89.25 90 LEU A CA 1
ATOM 665 C C . LEU A 1 90 ? -15.514 -2.454 9.445 1.00 89.25 90 LEU A C 1
ATOM 667 O O . LEU A 1 90 ? -16.215 -2.023 10.359 1.00 89.25 90 LEU A O 1
ATOM 671 N N . LEU A 1 91 ? -14.581 -3.388 9.642 1.00 88.12 91 LEU A N 1
ATOM 672 C CA . LEU A 1 91 ? -14.298 -3.982 10.948 1.00 88.12 91 LEU A CA 1
ATOM 673 C C . LEU A 1 91 ? -13.861 -2.915 11.963 1.00 88.12 91 LEU A C 1
ATOM 675 O O . LEU A 1 91 ? -14.322 -2.908 13.103 1.00 88.12 91 LEU A O 1
ATOM 679 N N . ALA A 1 92 ? -12.994 -1.990 11.548 1.00 86.38 92 ALA A N 1
ATOM 680 C CA . ALA A 1 92 ? -12.508 -0.923 12.408 1.00 86.38 92 ALA A CA 1
ATOM 681 C C . ALA A 1 92 ? -13.630 0.025 12.851 1.00 86.38 92 ALA A C 1
ATOM 683 O O . ALA A 1 92 ? -13.639 0.451 14.007 1.00 86.38 92 ALA A O 1
ATOM 684 N N . GLU A 1 93 ? -14.583 0.335 11.967 1.00 85.69 93 GLU A N 1
ATOM 685 C CA . GLU A 1 93 ? -15.769 1.112 12.334 1.00 85.69 93 GLU A CA 1
ATOM 686 C C . GLU A 1 93 ? -16.667 0.340 13.304 1.00 85.69 93 GLU A C 1
ATOM 688 O O . GLU A 1 93 ? -17.081 0.891 14.321 1.00 85.69 93 GLU A O 1
ATOM 693 N N . TRP A 1 94 ? -16.905 -0.947 13.047 1.00 86.69 94 TRP A N 1
ATOM 694 C CA . TRP A 1 94 ? -17.727 -1.792 13.913 1.00 86.69 94 TRP A CA 1
ATOM 695 C C . TRP A 1 94 ? -17.155 -1.906 15.334 1.00 86.69 94 TRP A C 1
ATOM 697 O O . TRP A 1 94 ? -17.874 -1.707 16.313 1.00 86.69 94 TRP A O 1
ATOM 707 N N . ILE A 1 95 ? -15.841 -2.121 15.463 1.00 85.50 95 ILE A N 1
ATOM 708 C CA . ILE A 1 95 ? -15.142 -2.140 16.760 1.00 85.50 95 ILE A CA 1
ATOM 709 C C . ILE A 1 95 ? -15.281 -0.789 17.474 1.00 85.50 95 ILE A C 1
ATOM 711 O O . ILE A 1 95 ? -15.487 -0.736 18.690 1.00 85.50 95 ILE A O 1
ATOM 715 N N . ARG A 1 96 ? -15.176 0.319 16.733 1.00 82.38 96 ARG A N 1
ATOM 716 C CA . ARG A 1 96 ? -15.321 1.668 17.293 1.00 82.38 96 ARG A CA 1
ATOM 717 C C . ARG A 1 96 ? -16.739 1.907 17.819 1.00 82.38 96 ARG A C 1
ATOM 719 O O . ARG A 1 96 ? -16.881 2.436 18.917 1.00 82.38 96 ARG A O 1
ATOM 726 N N . HIS A 1 97 ? -17.751 1.457 17.080 1.00 80.94 97 HIS A N 1
ATOM 727 C CA . HIS A 1 97 ? -19.161 1.560 17.459 1.00 80.94 97 HIS A CA 1
ATOM 728 C C . HIS A 1 97 ? -19.502 0.736 18.713 1.00 80.94 97 HIS A C 1
ATOM 730 O O . HIS A 1 97 ? -20.351 1.128 19.513 1.00 80.94 97 HIS A O 1
ATOM 736 N N . GLN A 1 98 ? -18.831 -0.399 18.929 1.00 79.88 98 GLN A N 1
ATOM 737 C CA . GLN A 1 98 ? -19.006 -1.174 20.162 1.00 79.88 98 GLN A CA 1
ATOM 738 C C . GLN A 1 98 ? -18.381 -0.493 21.380 1.00 79.88 98 GLN A C 1
ATOM 740 O O . GLN A 1 98 ? -18.981 -0.487 22.450 1.00 79.88 98 GLN A O 1
ATOM 745 N N . ARG A 1 99 ? -17.205 0.132 21.230 1.00 69.75 99 ARG A N 1
ATOM 746 C CA . ARG A 1 99 ? -16.554 0.839 22.346 1.00 69.75 99 ARG A CA 1
ATOM 747 C C . ARG A 1 99 ? -17.331 2.071 22.808 1.00 69.75 99 ARG A C 1
ATOM 749 O O . ARG A 1 99 ? -17.316 2.357 24.000 1.00 69.75 99 ARG A O 1
ATOM 756 N N . SER A 1 100 ? -18.034 2.766 21.911 1.00 60.62 100 SER A N 1
ATOM 757 C CA . SER A 1 100 ? -18.947 3.847 22.310 1.00 60.62 100 SER A CA 1
ATOM 758 C C . SER A 1 100 ? -20.158 3.338 23.093 1.00 60.62 100 SER A C 1
ATOM 760 O O . SER A 1 100 ? -20.600 4.018 24.007 1.00 60.62 100 SER A O 1
ATOM 762 N N . ALA A 1 101 ? -20.652 2.128 22.806 1.00 59.66 101 ALA A N 1
ATOM 763 C CA . ALA A 1 101 ? -21.786 1.547 23.529 1.00 59.66 101 ALA A CA 1
ATOM 764 C C . ALA A 1 101 ? -21.439 1.136 24.976 1.00 59.66 101 ALA A C 1
ATOM 766 O O . ALA A 1 101 ? -22.311 1.119 25.836 1.00 59.66 101 ALA A O 1
ATOM 767 N N . THR A 1 102 ? -20.172 0.820 25.267 1.00 58.94 102 THR A N 1
ATOM 768 C CA . THR A 1 102 ? -19.715 0.456 26.624 1.00 58.94 102 THR A CA 1
ATOM 769 C C . THR A 1 102 ? -19.321 1.671 27.477 1.00 58.94 102 THR A C 1
ATOM 771 O O . THR A 1 102 ? -19.286 1.571 28.699 1.00 58.94 102 THR A O 1
ATOM 774 N N . GLY A 1 103 ? -19.034 2.822 26.858 1.00 56.78 103 GLY A N 1
ATOM 775 C CA . GLY A 1 103 ? -18.659 4.058 27.559 1.00 56.78 103 GLY A CA 1
ATOM 776 C C . GLY A 1 103 ? -19.834 4.869 28.118 1.00 56.78 103 GLY A C 1
ATOM 777 O O . GLY A 1 103 ? -19.599 5.797 28.883 1.00 56.78 103 GLY A O 1
ATOM 778 N N . ASP A 1 104 ? -21.071 4.512 27.761 1.00 56.94 104 ASP A N 1
ATOM 779 C CA . ASP A 1 104 ? -22.285 5.278 28.086 1.00 56.94 104 ASP A CA 1
ATOM 780 C C . ASP A 1 104 ? -23.081 4.680 29.266 1.00 56.94 104 ASP A C 1
ATOM 782 O O . ASP A 1 104 ? -24.284 4.885 29.417 1.00 56.94 104 ASP A O 1
ATOM 786 N N . MET A 1 105 ? -22.409 3.913 30.131 1.00 61.72 105 MET A N 1
ATOM 787 C CA . MET A 1 105 ? -22.944 3.532 31.441 1.00 61.72 105 MET A CA 1
ATOM 788 C C . MET A 1 105 ? -22.516 4.592 32.462 1.00 61.72 105 MET A C 1
ATOM 790 O O . MET A 1 105 ? -21.473 4.477 33.105 1.00 61.72 105 MET A O 1
ATOM 794 N N . LEU A 1 106 ? -23.318 5.654 32.557 1.00 59.84 106 LEU A N 1
ATOM 795 C CA . LEU A 1 106 ? -23.175 6.741 33.526 1.00 59.84 106 LEU A CA 1
ATOM 796 C C . LEU A 1 106 ? -23.263 6.200 34.968 1.00 59.84 106 LEU A C 1
ATOM 798 O O . LEU A 1 106 ? -24.206 5.484 35.313 1.00 59.84 106 LEU A O 1
ATOM 802 N N . ARG A 1 107 ? -22.278 6.558 35.798 1.00 46.12 107 ARG A N 1
ATOM 803 C CA . ARG A 1 107 ? -22.385 6.591 37.264 1.00 46.12 107 ARG A CA 1
ATOM 804 C C . ARG A 1 107 ? -22.640 8.020 37.709 1.00 46.12 107 ARG A C 1
ATOM 806 O O . ARG A 1 107 ? -22.045 8.921 37.076 1.00 46.12 107 ARG A O 1
#

Sequence (107 aa):
LRVNGTIFAAASLSASATLNHWLLPIALISTLFGAIGALASTNLRRLVGYMLLSSIGTILIGIALFNGQAWSAALFYLVHSTLVVAAFYLLAEWIRHQRSATGDMLR

Secondary structure (DSSP, 8-state):
----THHHHHHHHHHHHHHHHHHHHHHHHHHHHHHHHHHT--SHHHHHHHHHHHHHHHHHHHHHT--HHHHHHHHHHHHHHHHHHHHHHHHHHHHHHHHHHHTT---

pLDDT: mean 81.17, std 12.38, range [46.12, 94.06]

Radius of gyration: 20.55 Å; chains: 1; bounding box: 40×21×78 Å

InterPro domains:
  IPR001750 NADH:quinone oxidoreductase/Mrp antiporter, transmembrane domain [PF00361] (14-105)
  IPR050586 CPA3 Na+/H+ Antiporter Subunit D [PTHR42703] (12-100)